Protein AF-A0A2N2S1B4-F1 (afdb_monomer)

Sequence (151 aa):
MEPEVLASIIAAATALIAVIVGPIITFRASKNQMLGPMRQAWINDLRDTVAEFTAHTCIARWHVLASTNDPSDVQRAQEIEDRNRFQLAYQLKEKIALLINPKETDHQELVRLAESAYTAYVNGTDTTIALKAIRQHTQVILKREWDVVKK

Foldseek 3Di:
DPPVVVVVVVVVVVVVCCVVVVVVVVVVVVVLVPVLVVLVVLLVVLVVLLVVLCVLLQQALVVLADDPPDDPVSNVVSVVVSVVSLVSNVVSLVVLLVSFDPVDPLSVVLSVLSVVSSVCSVVRHHSVVSSVVNVVSSVVVSVVSVVVSVD

pLDDT: mean 91.47, std 7.07, range [60.94, 98.56]

Nearest PDB structures (foldseek):
  5a7d-assembly2_O  TM=4.149E-01  e=2.742E+00  Drosophila melanogaster
  5a7d-assembly4_N  TM=3.429E-01  e=2.595E+00  Drosophila melanogaster

Solvent-accessible surface area (backbone atoms only — not comparable to full-atom values): 8089 Å² total; per-residue (Å²): 130,60,71,68,60,56,52,50,52,52,52,52,52,51,50,55,51,48,67,54,50,49,56,54,52,50,53,54,51,52,52,49,67,54,49,37,58,55,51,52,51,49,50,48,52,53,52,53,43,51,51,52,33,46,63,58,36,68,54,39,43,67,82,43,57,56,54,95,83,48,56,72,69,57,28,53,51,26,52,51,49,43,51,52,51,52,53,49,39,51,51,33,45,53,47,52,53,71,72,43,56,85,89,39,70,70,43,46,48,42,44,53,32,44,51,52,23,50,54,24,17,76,72,4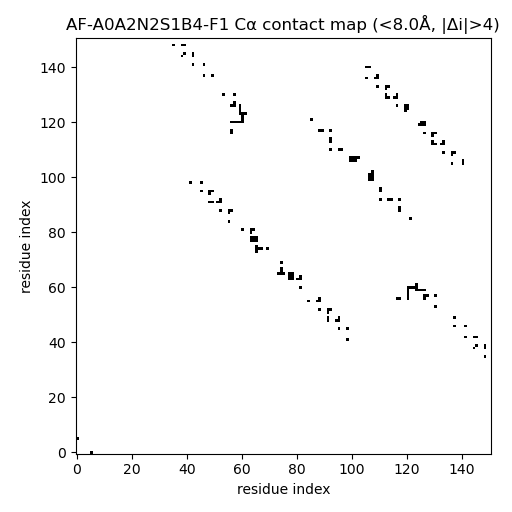4,37,88,24,65,68,36,49,52,51,38,52,54,48,49,50,53,52,51,49,58,53,48,61,57,59,74,105

Structure (mmCIF, N/CA/C/O backbone):
data_AF-A0A2N2S1B4-F1
#
_entry.id   AF-A0A2N2S1B4-F1
#
loop_
_atom_site.group_PDB
_atom_site.id
_atom_site.type_symbol
_atom_site.label_atom_id
_atom_site.label_alt_id
_atom_site.label_comp_id
_atom_site.label_asym_id
_atom_site.label_entity_id
_atom_site.label_seq_id
_atom_site.pdbx_PDB_ins_code
_atom_site.Cartn_x
_atom_site.Cartn_y
_atom_site.Cartn_z
_atom_site.occupancy
_atom_site.B_iso_or_equiv
_atom_site.auth_seq_id
_atom_site.auth_comp_id
_atom_site.auth_asym_id
_atom_site.auth_atom_id
_atom_site.pdbx_PDB_model_num
ATOM 1 N N . MET A 1 1 ? -35.979 13.015 59.596 1.00 60.94 1 MET A N 1
ATOM 2 C CA . MET A 1 1 ? -34.578 13.032 59.130 1.00 60.94 1 MET A CA 1
ATOM 3 C C . MET A 1 1 ? -34.236 14.493 58.945 1.00 60.94 1 MET A C 1
ATOM 5 O O . MET A 1 1 ? -34.972 15.152 58.221 1.00 60.94 1 MET A O 1
ATOM 9 N N . GLU A 1 2 ? -33.236 15.004 59.658 1.00 85.31 2 GLU A N 1
ATOM 10 C CA . GLU A 1 2 ? -32.862 16.418 59.551 1.00 85.31 2 GLU A CA 1
ATOM 11 C C . GLU A 1 2 ? -32.411 16.735 58.113 1.00 85.31 2 GLU A C 1
ATOM 13 O O . GLU A 1 2 ? -31.738 15.900 57.493 1.00 85.31 2 GLU A O 1
ATOM 18 N N . PRO A 1 3 ? -32.771 17.904 57.556 1.00 86.31 3 PRO A N 1
ATOM 19 C CA . PRO A 1 3 ? -32.452 18.274 56.174 1.00 86.31 3 PRO A CA 1
ATOM 20 C C . PRO A 1 3 ? -30.944 18.210 55.869 1.00 86.31 3 PRO A C 1
ATOM 22 O O . PRO A 1 3 ? -30.550 17.882 54.750 1.00 86.31 3 PRO A O 1
ATOM 25 N N . GLU A 1 4 ? -30.098 18.428 56.876 1.00 88.38 4 GLU A N 1
ATOM 26 C CA . GLU A 1 4 ? -28.635 18.336 56.783 1.00 88.38 4 GLU A CA 1
ATOM 27 C C . GLU A 1 4 ? -28.131 16.907 56.516 1.00 88.38 4 GLU A C 1
ATOM 29 O O . GLU A 1 4 ? -27.183 16.697 55.750 1.00 88.38 4 GLU A O 1
ATOM 34 N N . VAL A 1 5 ? -28.792 15.902 57.099 1.00 90.88 5 VAL A N 1
ATOM 35 C CA . VAL A 1 5 ? -28.441 14.487 56.909 1.00 90.88 5 VAL A CA 1
ATOM 36 C C . VAL A 1 5 ? -28.784 14.054 55.486 1.00 90.88 5 VAL A C 1
ATOM 38 O O . VAL A 1 5 ? -27.984 13.387 54.830 1.00 90.88 5 VAL A O 1
ATOM 41 N N . LEU A 1 6 ? -29.938 14.488 54.971 1.00 90.62 6 LEU A N 1
ATOM 42 C CA . LEU A 1 6 ? -30.349 14.207 53.596 1.00 90.62 6 LEU A CA 1
ATOM 43 C C . LEU A 1 6 ? -29.390 14.848 52.580 1.00 90.62 6 LEU A C 1
ATOM 45 O O . LEU A 1 6 ? -28.968 14.184 51.633 1.00 90.62 6 LEU A O 1
ATOM 49 N N . ALA A 1 7 ? -28.994 16.105 52.805 1.00 90.31 7 ALA A N 1
ATOM 50 C CA . ALA A 1 7 ? -28.018 16.797 51.964 1.00 90.31 7 ALA A CA 1
ATOM 51 C C . ALA A 1 7 ? -26.659 16.075 51.941 1.00 90.31 7 ALA A C 1
ATOM 53 O O . ALA A 1 7 ? -26.079 15.878 50.871 1.00 90.31 7 ALA A O 1
ATOM 54 N N . SER A 1 8 ? -26.186 15.609 53.101 1.00 92.44 8 SER A N 1
ATOM 55 C CA . SER A 1 8 ? -24.920 14.874 53.218 1.00 92.44 8 SER A CA 1
ATOM 56 C C . SER A 1 8 ? -24.946 13.539 52.467 1.00 92.44 8 SER A C 1
ATOM 58 O O . SER A 1 8 ? -23.983 13.195 51.781 1.00 92.44 8 SER A O 1
ATOM 60 N N . ILE A 1 9 ? -26.061 12.803 52.531 1.00 93.00 9 ILE A N 1
ATOM 61 C CA . ILE A 1 9 ? -26.235 11.535 51.805 1.00 93.00 9 ILE A CA 1
ATOM 62 C C . ILE A 1 9 ? -26.235 11.769 50.289 1.00 93.00 9 ILE A C 1
ATOM 64 O O . ILE A 1 9 ? -25.570 11.037 49.556 1.00 93.00 9 ILE A O 1
ATOM 68 N N . ILE A 1 10 ? -26.932 12.805 49.811 1.00 92.94 10 ILE A N 1
ATOM 69 C CA . ILE A 1 10 ? -26.967 13.157 48.382 1.00 92.94 10 ILE A CA 1
ATOM 70 C C . ILE A 1 10 ? -25.573 13.561 47.887 1.00 92.94 10 ILE A C 1
ATOM 72 O O . ILE A 1 10 ? -25.142 13.110 46.822 1.00 92.94 10 ILE A O 1
ATOM 76 N N . ALA A 1 11 ? -24.844 14.369 48.661 1.00 92.94 11 ALA A N 1
ATOM 77 C CA . ALA A 1 11 ? -23.481 14.769 48.329 1.00 92.94 11 ALA A CA 1
ATOM 78 C C . ALA A 1 11 ? -22.538 13.555 48.255 1.00 92.94 11 ALA A C 1
ATOM 80 O O . ALA A 1 11 ? -21.811 13.401 47.272 1.00 92.94 11 ALA A O 1
ATOM 81 N N . ALA A 1 12 ? -22.604 12.650 49.237 1.00 92.31 12 ALA A N 1
ATOM 82 C CA . ALA A 1 12 ? -21.799 11.430 49.260 1.00 92.31 12 ALA A CA 1
ATOM 83 C C . ALA A 1 12 ? -22.123 10.491 48.085 1.00 92.31 12 ALA A C 1
ATOM 85 O O . ALA A 1 12 ? -21.211 9.975 47.438 1.00 92.31 12 ALA A O 1
ATOM 86 N N . ALA A 1 13 ? -23.407 10.312 47.756 1.00 92.94 13 ALA A N 1
ATOM 87 C CA . ALA A 1 13 ? -23.833 9.506 46.613 1.00 92.94 13 ALA A CA 1
ATOM 88 C C . ALA A 1 13 ? -23.351 10.103 45.280 1.00 92.94 13 ALA A C 1
ATOM 90 O O . ALA A 1 13 ? -22.843 9.383 44.421 1.00 92.94 13 ALA A O 1
ATOM 91 N N . THR A 1 14 ? -23.443 11.426 45.128 1.00 91.62 14 THR A N 1
ATOM 92 C CA . THR A 1 14 ? -22.968 12.135 43.931 1.00 91.62 14 THR A CA 1
ATOM 93 C C . THR A 1 14 ? -21.452 12.008 43.780 1.00 91.62 14 THR A C 1
ATOM 95 O O . THR A 1 14 ? -20.966 11.703 42.690 1.00 91.62 14 THR A O 1
ATOM 98 N N . ALA A 1 15 ? -20.700 12.172 44.873 1.00 93.19 15 ALA A N 1
ATOM 99 C CA . ALA A 1 15 ? -19.250 12.001 44.879 1.00 93.19 15 ALA A CA 1
ATOM 100 C C . ALA A 1 15 ? -18.844 10.565 44.510 1.00 93.19 15 ALA A C 1
ATOM 102 O O . ALA A 1 15 ? -17.948 10.373 43.689 1.00 93.19 15 ALA A O 1
ATOM 103 N N . LEU A 1 16 ? -19.541 9.558 45.043 1.00 93.31 16 LEU A N 1
ATOM 104 C CA . LEU A 1 16 ? -19.282 8.154 44.726 1.00 93.31 16 LEU A CA 1
ATOM 105 C C . LEU A 1 16 ? -19.517 7.848 43.239 1.00 93.31 16 LEU A C 1
ATOM 107 O O . LEU A 1 16 ? -18.687 7.198 42.602 1.00 93.31 16 LEU A O 1
ATOM 111 N N . ILE A 1 17 ? -20.611 8.360 42.663 1.00 93.12 17 ILE A N 1
ATOM 112 C CA . ILE A 1 17 ? -20.894 8.223 41.227 1.00 93.12 17 ILE A CA 1
ATOM 113 C C . ILE A 1 17 ? -19.807 8.921 40.402 1.00 93.12 17 ILE A C 1
ATOM 115 O O . ILE A 1 17 ? -19.297 8.333 39.450 1.00 93.12 17 ILE A O 1
ATOM 119 N N . ALA A 1 18 ? -19.406 10.139 40.773 1.00 92.31 18 ALA A N 1
ATOM 120 C CA . ALA A 1 18 ? -18.378 10.893 40.058 1.00 92.31 18 ALA A CA 1
ATOM 121 C C . ALA A 1 18 ? -17.016 10.170 40.044 1.00 92.31 18 ALA A C 1
ATOM 123 O O . ALA A 1 18 ? -16.357 10.136 39.003 1.00 92.31 18 ALA A O 1
ATOM 124 N N . VAL A 1 19 ? -16.629 9.532 41.156 1.00 93.88 19 VAL A N 1
ATOM 125 C CA . VAL A 1 19 ? -15.379 8.756 41.273 1.00 93.88 19 VAL A CA 1
ATOM 126 C C . VAL A 1 19 ? -15.378 7.507 40.388 1.00 93.88 19 VAL A C 1
ATOM 128 O O . VAL A 1 19 ? -14.312 7.066 39.975 1.00 93.88 19 VAL A O 1
ATOM 131 N N . ILE A 1 20 ? -16.540 6.948 40.043 1.00 91.31 20 ILE A N 1
ATOM 132 C CA . ILE A 1 20 ? -16.634 5.796 39.130 1.00 91.31 20 ILE A CA 1
ATOM 133 C C . ILE A 1 20 ? -16.758 6.260 37.674 1.00 91.31 20 ILE A C 1
ATOM 135 O O . ILE A 1 20 ? -16.053 5.774 36.789 1.00 91.31 20 ILE A O 1
ATOM 139 N N . VAL A 1 21 ? -17.651 7.215 37.411 1.00 92.44 21 VAL A N 1
ATOM 140 C CA . VAL A 1 21 ? -17.976 7.671 36.055 1.00 92.44 21 VAL A CA 1
ATOM 141 C C . VAL A 1 21 ? -16.819 8.456 35.436 1.00 92.44 21 VAL A C 1
ATOM 143 O O . VAL A 1 21 ? -16.501 8.234 34.267 1.00 92.44 21 VAL A O 1
ATOM 146 N N . GLY A 1 22 ? -16.155 9.320 36.212 1.00 88.56 22 GLY A N 1
ATOM 147 C CA . GLY A 1 22 ? -15.026 10.130 35.750 1.00 88.56 22 GLY A CA 1
ATOM 148 C C . GLY A 1 22 ? -13.913 9.280 35.125 1.00 88.56 22 GLY A C 1
ATOM 149 O O . GLY A 1 22 ? -13.651 9.431 33.931 1.00 88.56 22 GLY A O 1
ATOM 150 N N . PRO A 1 23 ? -13.319 8.321 35.859 1.00 89.31 23 PRO A N 1
ATOM 151 C CA . PRO A 1 23 ? -12.281 7.442 35.325 1.00 89.31 23 PRO A CA 1
ATOM 152 C C . PRO A 1 23 ? -12.713 6.621 34.107 1.00 89.31 23 PRO A C 1
ATOM 154 O O . PRO A 1 23 ? -11.917 6.453 33.187 1.00 89.31 23 PRO A O 1
ATOM 157 N N . ILE A 1 24 ? -13.962 6.140 34.046 1.00 87.75 24 ILE A N 1
ATOM 158 C CA . ILE A 1 24 ? -14.466 5.381 32.886 1.00 87.75 24 ILE A CA 1
ATOM 159 C C . ILE A 1 24 ? -14.507 6.263 31.633 1.00 87.75 24 ILE A C 1
ATOM 161 O O . ILE A 1 24 ? -14.086 5.828 30.557 1.00 87.75 24 ILE A O 1
ATOM 165 N N . ILE A 1 25 ? -15.002 7.497 31.761 1.00 86.06 25 ILE A N 1
ATOM 166 C CA . ILE A 1 25 ? -15.041 8.458 30.654 1.00 86.06 25 ILE A CA 1
ATOM 167 C C . ILE A 1 25 ? -13.615 8.835 30.240 1.00 86.06 25 ILE A C 1
ATOM 169 O O . ILE A 1 25 ? -13.293 8.761 29.054 1.00 86.06 25 ILE A O 1
ATOM 173 N N . THR A 1 26 ? -12.739 9.158 31.197 1.00 86.69 26 THR A N 1
ATOM 174 C CA . THR A 1 26 ? -11.336 9.509 30.932 1.00 86.69 26 THR A CA 1
ATOM 175 C C . THR A 1 26 ? -10.576 8.369 30.255 1.00 86.69 26 THR A C 1
ATOM 177 O O . THR A 1 26 ? -9.853 8.612 29.293 1.00 86.69 26 THR A O 1
ATOM 180 N N . PHE A 1 27 ? -10.768 7.120 30.689 1.00 81.19 27 PHE A N 1
ATOM 181 C CA . PHE A 1 27 ? -10.123 5.949 30.089 1.00 81.19 27 PHE A CA 1
ATOM 182 C C . PHE A 1 27 ? -10.597 5.688 28.653 1.00 81.19 27 PHE A C 1
ATOM 184 O O . PHE A 1 27 ? -9.802 5.366 27.770 1.00 81.19 27 PHE A O 1
ATOM 191 N N . ARG A 1 28 ? -11.900 5.846 28.386 1.00 74.06 28 ARG A N 1
ATOM 192 C CA . ARG A 1 28 ? -12.433 5.741 27.018 1.00 74.06 28 ARG A CA 1
ATOM 193 C C . ARG A 1 28 ? -11.895 6.856 26.123 1.00 74.06 28 ARG A C 1
ATOM 195 O O . ARG A 1 28 ? -11.488 6.582 24.996 1.00 74.06 28 ARG A O 1
ATOM 202 N N . ALA A 1 29 ? -11.852 8.087 26.631 1.00 73.31 29 ALA A N 1
ATOM 203 C CA . ALA A 1 29 ? -11.324 9.232 25.901 1.00 73.31 29 ALA A CA 1
ATOM 204 C C . ALA A 1 29 ? -9.827 9.075 25.584 1.00 73.31 29 ALA A C 1
ATOM 206 O O . ALA A 1 29 ? -9.427 9.301 24.442 1.00 73.31 29 ALA A O 1
ATOM 207 N N . SER A 1 30 ? -9.010 8.622 26.542 1.00 71.81 30 SER A N 1
ATOM 208 C CA . SER A 1 30 ? -7.564 8.446 26.343 1.00 71.81 30 SER A CA 1
ATOM 209 C C . SER A 1 30 ? -7.243 7.347 25.328 1.00 71.81 30 SER A C 1
ATOM 211 O O . SER A 1 30 ? -6.394 7.532 24.456 1.00 71.81 30 SER A O 1
ATOM 213 N N . LYS A 1 31 ? -7.975 6.226 25.365 1.00 68.12 31 LYS A N 1
ATOM 214 C CA . LYS A 1 31 ? -7.821 5.144 24.386 1.00 68.12 31 LYS A CA 1
ATOM 215 C C . LYS A 1 31 ? -8.100 5.630 22.959 1.00 68.12 31 LYS A C 1
ATOM 217 O O . LYS A 1 31 ? -7.341 5.313 22.042 1.00 68.12 31 LYS A O 1
ATOM 222 N N . ASN A 1 32 ? -9.155 6.424 22.775 1.00 68.38 32 ASN A N 1
ATOM 223 C CA . ASN A 1 32 ? -9.511 6.975 21.467 1.00 68.38 32 ASN A CA 1
ATOM 224 C C . ASN A 1 32 ? -8.507 8.043 20.997 1.00 68.38 32 ASN A C 1
ATOM 226 O O . ASN A 1 32 ? -8.155 8.061 19.818 1.00 68.38 32 ASN A O 1
ATOM 230 N N . GLN A 1 33 ? -7.985 8.867 21.915 1.00 72.12 33 GLN A N 1
ATOM 231 C CA . GLN A 1 33 ? -6.946 9.863 21.619 1.00 72.12 33 GLN A CA 1
ATOM 232 C C . GLN A 1 33 ? -5.643 9.243 21.103 1.00 72.12 33 GLN A C 1
ATOM 234 O O . GLN A 1 33 ? -4.958 9.875 20.306 1.00 72.12 33 GLN A O 1
ATOM 239 N N . MET A 1 34 ? -5.299 8.022 21.518 1.00 77.12 34 MET A N 1
ATOM 240 C CA . MET A 1 34 ? -4.080 7.353 21.050 1.00 77.12 34 MET A CA 1
ATOM 241 C C . MET A 1 34 ? -4.312 6.534 19.774 1.00 77.12 34 MET A C 1
ATOM 243 O O . MET A 1 34 ? -3.526 6.612 18.832 1.00 77.12 34 MET A O 1
ATOM 247 N N . LEU A 1 35 ? -5.400 5.760 19.712 1.00 81.81 35 LEU A N 1
ATOM 248 C CA . LEU A 1 35 ? -5.626 4.818 18.609 1.00 81.81 35 LEU A CA 1
ATOM 249 C C . LEU A 1 35 ? -6.081 5.489 17.310 1.00 81.81 35 LEU A C 1
ATOM 251 O O . LEU A 1 35 ? -5.697 5.026 16.235 1.00 81.81 35 LEU A O 1
ATOM 255 N N . GLY A 1 36 ? -6.881 6.556 17.394 1.00 85.88 36 GLY A N 1
ATOM 256 C CA . GLY A 1 36 ? -7.367 7.283 16.218 1.00 85.88 36 GLY A CA 1
ATOM 257 C C . GLY A 1 36 ? -6.217 7.823 15.360 1.00 85.88 36 GLY A C 1
A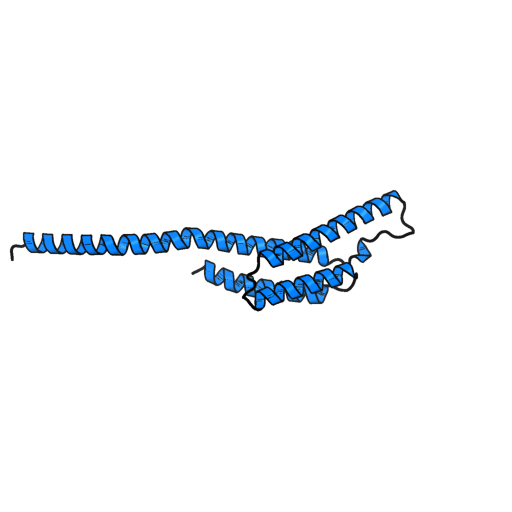TOM 258 O O . GLY A 1 36 ? -6.119 7.452 14.189 1.00 85.88 36 GLY A O 1
ATOM 259 N N . PRO A 1 37 ? -5.290 8.616 15.933 1.00 89.06 37 PRO A N 1
ATOM 260 C CA . PRO A 1 37 ? -4.130 9.131 15.208 1.00 89.06 37 PRO A CA 1
ATOM 261 C C . PRO A 1 37 ? -3.202 8.038 14.669 1.00 89.06 37 PRO A C 1
ATOM 263 O O . PRO A 1 37 ? -2.763 8.139 13.528 1.00 89.06 37 PRO A O 1
ATOM 266 N N . MET A 1 38 ? -2.941 6.969 15.435 1.00 90.44 38 MET A N 1
ATOM 267 C CA . MET A 1 38 ? -2.103 5.853 14.967 1.00 90.44 38 MET A CA 1
ATOM 268 C C . MET A 1 38 ? -2.725 5.137 13.763 1.00 90.44 38 MET A C 1
ATOM 270 O O . MET A 1 38 ? -2.032 4.845 12.789 1.00 90.44 38 MET A O 1
ATOM 274 N N . ARG A 1 39 ? -4.041 4.892 13.794 1.00 92.50 39 ARG A N 1
ATOM 275 C CA . ARG A 1 39 ? -4.754 4.273 12.670 1.00 92.50 39 ARG A CA 1
ATOM 276 C C . ARG A 1 39 ? -4.817 5.210 11.468 1.00 92.50 39 ARG A C 1
ATOM 278 O O . ARG A 1 39 ? -4.608 4.757 10.350 1.00 92.50 39 ARG A O 1
ATOM 285 N N . GLN A 1 40 ? -5.041 6.507 11.679 1.00 93.38 40 GLN A N 1
ATOM 286 C CA . GLN A 1 40 ? -5.016 7.488 10.595 1.00 93.38 40 GLN A CA 1
ATOM 287 C C . GLN A 1 40 ? -3.632 7.584 9.938 1.00 93.38 40 GLN A C 1
ATOM 289 O O . GLN A 1 40 ? -3.547 7.653 8.713 1.00 93.38 40 GLN A O 1
ATOM 294 N N . ALA A 1 41 ? -2.556 7.552 10.730 1.00 95.25 41 ALA A N 1
ATOM 295 C CA . ALA A 1 41 ? -1.188 7.527 10.221 1.00 95.25 41 ALA A CA 1
ATOM 296 C C . ALA A 1 41 ? -0.933 6.273 9.376 1.00 95.25 41 ALA A C 1
ATOM 298 O O . ALA A 1 41 ? -0.413 6.381 8.271 1.00 95.25 41 ALA A O 1
ATOM 299 N N . TRP A 1 42 ? -1.383 5.108 9.845 1.00 96.50 42 TRP A N 1
ATOM 300 C CA . TRP A 1 42 ? -1.306 3.863 9.082 1.00 96.50 42 TRP A CA 1
ATOM 301 C C . TRP A 1 42 ? -2.124 3.907 7.775 1.00 96.50 42 TRP A C 1
ATOM 303 O O . TRP A 1 42 ? -1.619 3.504 6.731 1.00 96.50 42 TRP A O 1
ATOM 313 N N . ILE A 1 43 ? -3.351 4.452 7.795 1.00 96.38 43 ILE A N 1
ATOM 314 C CA . ILE A 1 43 ? -4.188 4.652 6.593 1.00 96.38 43 ILE A CA 1
ATOM 315 C C . ILE A 1 43 ? -3.445 5.507 5.560 1.00 96.38 43 ILE A C 1
ATOM 317 O O . ILE A 1 43 ? -3.473 5.194 4.369 1.00 96.38 43 ILE A O 1
ATOM 321 N N . ASN A 1 44 ? -2.813 6.595 6.008 1.00 97.62 44 ASN A N 1
ATOM 322 C CA . ASN A 1 44 ? -2.056 7.484 5.132 1.00 97.62 44 ASN A CA 1
ATOM 323 C C . ASN A 1 44 ? -0.821 6.769 4.566 1.00 97.62 44 ASN A C 1
ATOM 325 O O . ASN A 1 44 ? -0.646 6.758 3.354 1.00 97.62 44 ASN A O 1
ATOM 329 N N . ASP A 1 45 ? -0.038 6.087 5.408 1.00 98.06 45 ASP A N 1
ATOM 330 C CA . ASP A 1 45 ? 1.175 5.390 4.966 1.00 98.06 45 ASP A CA 1
ATOM 331 C C . ASP A 1 45 ? 0.866 4.261 3.971 1.00 98.06 45 ASP A C 1
ATOM 333 O O . ASP A 1 45 ? 1.557 4.112 2.963 1.00 98.06 45 ASP A O 1
ATOM 337 N N . LEU A 1 46 ? -0.220 3.508 4.187 1.00 98.12 46 LEU A N 1
ATOM 338 C CA . LEU A 1 46 ? -0.677 2.500 3.230 1.00 98.12 46 LEU A CA 1
ATOM 339 C C . LEU A 1 46 ? -1.113 3.138 1.907 1.00 98.12 46 LEU A C 1
ATOM 341 O O . LEU A 1 46 ? -0.756 2.637 0.841 1.00 98.12 46 LEU A O 1
ATOM 345 N N . ARG A 1 47 ? -1.874 4.239 1.956 1.00 98.06 47 ARG A N 1
ATOM 346 C CA . ARG A 1 47 ? -2.330 4.949 0.753 1.00 98.06 47 ARG A CA 1
ATOM 347 C C . ARG A 1 47 ? -1.151 5.452 -0.074 1.00 98.06 47 ARG A C 1
ATOM 349 O O . ARG A 1 47 ? -1.134 5.219 -1.281 1.00 98.06 47 ARG A O 1
ATOM 356 N N . ASP A 1 48 ? -0.199 6.112 0.571 1.00 98.50 48 ASP A N 1
ATOM 357 C CA . ASP A 1 48 ? 0.951 6.719 -0.093 1.00 98.50 48 ASP A CA 1
ATOM 358 C C . ASP A 1 48 ? 1.875 5.634 -0.657 1.00 98.50 48 ASP A C 1
ATOM 360 O O . ASP A 1 48 ? 2.228 5.679 -1.834 1.00 98.50 48 ASP A O 1
ATOM 364 N N . THR A 1 49 ? 2.150 4.583 0.124 1.00 98.56 49 THR A N 1
ATOM 365 C CA . THR A 1 49 ? 2.976 3.449 -0.322 1.00 98.56 49 THR A CA 1
ATOM 366 C C . THR A 1 49 ? 2.346 2.726 -1.519 1.00 98.56 49 THR A C 1
ATOM 368 O O . THR A 1 49 ? 3.043 2.404 -2.481 1.00 98.56 49 THR A O 1
ATOM 371 N N . VAL A 1 50 ? 1.028 2.481 -1.507 1.00 98.50 50 VAL A N 1
ATOM 372 C CA . VAL A 1 50 ? 0.333 1.862 -2.649 1.00 98.50 50 VAL A CA 1
ATOM 373 C C . VAL A 1 50 ? 0.361 2.782 -3.869 1.00 98.50 50 VAL A C 1
ATOM 375 O O . VAL A 1 50 ? 0.618 2.309 -4.976 1.00 98.50 50 VAL A O 1
ATOM 378 N N . ALA A 1 51 ? 0.118 4.083 -3.695 1.00 98.31 51 ALA A N 1
ATOM 379 C CA . ALA A 1 51 ? 0.155 5.041 -4.795 1.00 98.31 51 ALA A CA 1
ATOM 380 C C . ALA A 1 51 ? 1.541 5.074 -5.457 1.00 98.31 51 ALA A C 1
ATOM 382 O O . ALA A 1 51 ? 1.635 4.923 -6.677 1.00 98.31 51 ALA A O 1
ATOM 383 N N . GLU A 1 52 ? 2.602 5.172 -4.657 1.00 97.88 52 GLU A N 1
ATOM 384 C CA . GLU A 1 52 ? 3.987 5.157 -5.126 1.00 97.88 52 GLU A CA 1
ATOM 385 C C . GLU A 1 52 ? 4.320 3.836 -5.834 1.00 97.88 52 GLU A C 1
ATOM 387 O O . GLU A 1 52 ? 4.809 3.842 -6.965 1.00 97.88 52 GLU A O 1
ATOM 392 N N . PHE A 1 53 ? 3.947 2.693 -5.247 1.00 98.19 53 PHE A N 1
ATOM 393 C CA . PHE A 1 53 ? 4.146 1.383 -5.870 1.00 98.19 53 PHE A CA 1
ATOM 394 C C . PHE A 1 53 ? 3.476 1.298 -7.246 1.00 98.19 53 PHE A C 1
ATOM 396 O O . PHE A 1 53 ? 4.097 0.872 -8.226 1.00 98.19 53 PHE A O 1
ATOM 403 N N . THR A 1 54 ? 2.218 1.742 -7.345 1.00 97.31 54 THR A N 1
ATOM 404 C CA . THR A 1 54 ? 1.494 1.734 -8.621 1.00 97.31 54 THR A CA 1
ATOM 405 C C . THR A 1 54 ? 2.096 2.691 -9.647 1.00 97.31 54 THR A C 1
ATOM 407 O O . THR A 1 54 ? 2.071 2.380 -10.832 1.00 97.31 54 THR A O 1
ATOM 410 N N . ALA A 1 55 ? 2.684 3.814 -9.227 1.00 94.94 55 ALA A N 1
ATOM 411 C CA . ALA A 1 55 ? 3.370 4.743 -10.124 1.00 94.94 55 ALA A CA 1
ATOM 412 C C . ALA A 1 55 ? 4.688 4.164 -10.668 1.00 94.94 55 ALA A C 1
ATOM 414 O O . ALA A 1 55 ? 5.029 4.372 -11.832 1.00 94.94 55 ALA A O 1
ATOM 415 N N . HIS A 1 56 ? 5.419 3.392 -9.861 1.00 93.38 56 HIS A N 1
ATOM 416 C CA . HIS A 1 56 ? 6.634 2.721 -10.327 1.00 93.38 56 HIS A CA 1
ATOM 417 C C . HIS A 1 56 ? 6.351 1.578 -11.298 1.00 93.38 56 HIS A C 1
ATOM 419 O O . HIS A 1 56 ? 7.124 1.364 -12.228 1.00 93.38 56 HIS A O 1
ATOM 425 N N . THR A 1 57 ? 5.234 0.879 -11.112 1.00 94.31 57 THR A N 1
ATOM 426 C CA . THR A 1 57 ? 4.888 -0.321 -11.885 1.00 94.31 57 THR A CA 1
ATOM 427 C C . THR A 1 57 ? 3.907 -0.062 -13.035 1.00 94.31 57 THR A C 1
ATOM 429 O O . THR A 1 57 ? 3.618 -0.984 -13.795 1.00 94.31 57 THR A O 1
ATOM 432 N N . CYS A 1 58 ? 3.403 1.167 -13.222 1.00 91.31 58 CYS A N 1
ATOM 433 C CA . CYS A 1 58 ? 2.481 1.497 -14.325 1.00 91.31 58 CYS A CA 1
ATOM 434 C C . CYS A 1 58 ? 3.143 1.602 -15.696 1.00 91.31 58 CYS A C 1
ATOM 436 O O . CYS A 1 58 ? 2.474 1.426 -16.710 1.00 91.31 58 CYS A O 1
ATOM 438 N N . ILE A 1 59 ? 4.444 1.875 -15.736 1.00 83.88 59 ILE A N 1
ATOM 439 C CA . ILE A 1 59 ? 5.218 1.895 -16.972 1.00 83.88 59 ILE A CA 1
ATOM 440 C C . ILE A 1 59 ? 5.917 0.545 -17.074 1.00 83.88 59 ILE A C 1
ATOM 442 O O . ILE A 1 59 ? 6.715 0.201 -16.201 1.00 83.88 59 ILE A O 1
ATOM 446 N N . ALA A 1 60 ? 5.625 -0.217 -18.130 1.00 81.56 60 ALA A N 1
ATOM 447 C CA . ALA A 1 60 ? 6.299 -1.488 -18.368 1.00 81.56 60 ALA A CA 1
ATOM 448 C C . ALA A 1 60 ? 7.819 -1.274 -18.432 1.00 81.56 60 ALA A C 1
ATOM 450 O O . ALA A 1 60 ? 8.302 -0.336 -19.071 1.00 81.56 60 ALA A O 1
ATOM 451 N N . ARG A 1 61 ? 8.576 -2.159 -17.777 1.00 83.06 61 ARG A N 1
ATO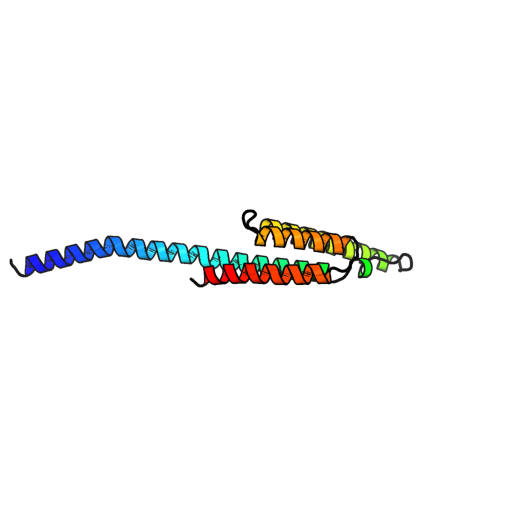M 452 C 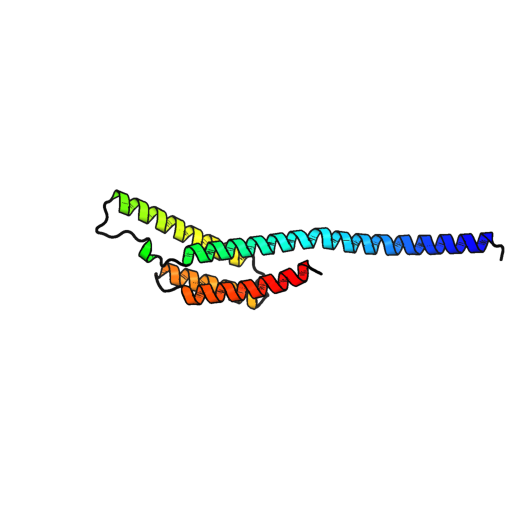CA . ARG A 1 61 ? 10.027 -2.015 -17.593 1.00 83.06 61 ARG A CA 1
ATOM 453 C C . ARG A 1 61 ? 10.804 -1.847 -18.903 1.00 83.06 61 ARG A C 1
ATOM 455 O O . ARG A 1 61 ? 11.807 -1.146 -18.930 1.00 83.06 61 ARG A O 1
ATOM 462 N N . TRP A 1 62 ? 10.328 -2.420 -20.008 1.00 79.06 62 TRP A N 1
ATOM 463 C CA . TRP A 1 62 ? 10.979 -2.278 -21.317 1.00 79.06 62 TRP A CA 1
ATOM 464 C C . TRP A 1 62 ? 11.059 -0.833 -21.824 1.00 79.06 62 TRP A C 1
ATOM 466 O O . TRP A 1 62 ? 11.932 -0.537 -22.628 1.00 79.06 62 TRP A O 1
ATOM 476 N N . HIS A 1 63 ? 10.224 0.084 -21.325 1.00 77.44 63 HIS A N 1
ATOM 477 C CA . HIS A 1 63 ? 10.336 1.512 -21.649 1.00 77.44 63 HIS A CA 1
ATOM 478 C C . HIS A 1 63 ? 11.541 2.208 -20.999 1.00 77.44 63 HIS A C 1
ATOM 480 O O . HIS A 1 63 ? 11.815 3.358 -21.324 1.00 77.44 63 HIS A O 1
ATOM 486 N N . VAL A 1 64 ? 12.224 1.541 -20.067 1.00 78.38 64 VAL A N 1
ATOM 487 C CA . VAL A 1 64 ? 13.350 2.087 -19.292 1.00 78.38 64 VAL A CA 1
ATOM 488 C C . VAL A 1 64 ? 14.643 1.301 -19.517 1.00 78.38 64 VAL A C 1
ATOM 490 O O . VAL A 1 64 ? 15.690 1.692 -19.011 1.00 78.38 64 VAL A O 1
ATOM 493 N N . LEU A 1 65 ? 14.582 0.190 -20.258 1.00 83.50 65 LEU A N 1
ATOM 494 C CA . LEU A 1 65 ? 15.761 -0.601 -20.587 1.00 83.50 65 LEU A CA 1
ATOM 495 C C . LEU A 1 65 ? 16.581 0.092 -21.672 1.00 83.50 65 LEU A C 1
ATOM 497 O O . LEU A 1 65 ? 16.030 0.602 -22.647 1.00 83.50 65 LEU A O 1
ATOM 501 N N . ALA A 1 66 ? 17.900 0.048 -21.512 1.00 84.50 66 ALA A N 1
ATOM 502 C CA . ALA A 1 66 ? 18.815 0.557 -22.514 1.00 84.50 66 ALA A CA 1
ATOM 503 C C . ALA A 1 66 ? 18.763 -0.267 -23.803 1.00 84.50 66 ALA A C 1
ATOM 505 O O . ALA A 1 66 ? 18.732 -1.503 -23.771 1.00 84.50 66 ALA A O 1
ATOM 506 N N . SER A 1 67 ? 18.804 0.417 -24.944 1.00 84.88 67 SER A N 1
ATOM 507 C CA . SER A 1 67 ? 18.990 -0.224 -26.239 1.00 84.88 67 SER A CA 1
ATOM 508 C C . SER A 1 67 ? 20.465 -0.550 -26.452 1.00 84.88 67 SER A C 1
ATOM 510 O O . SER A 1 67 ? 21.360 0.188 -26.041 1.00 84.88 67 SER A O 1
ATOM 512 N N . THR A 1 68 ? 20.750 -1.632 -27.176 1.00 84.62 68 THR A N 1
ATOM 513 C CA . THR A 1 68 ? 22.119 -1.939 -27.627 1.00 84.62 68 THR A CA 1
ATOM 514 C C . THR A 1 68 ? 22.651 -0.915 -28.629 1.00 84.62 68 THR A C 1
ATOM 516 O O . THR A 1 68 ? 23.846 -0.901 -28.905 1.00 84.62 68 THR A O 1
ATOM 519 N N . ASN A 1 69 ? 21.766 -0.086 -29.189 1.00 90.06 69 ASN A N 1
ATOM 520 C CA . ASN A 1 69 ? 22.103 0.958 -30.152 1.00 90.06 69 ASN A CA 1
ATOM 521 C C . ASN A 1 69 ? 22.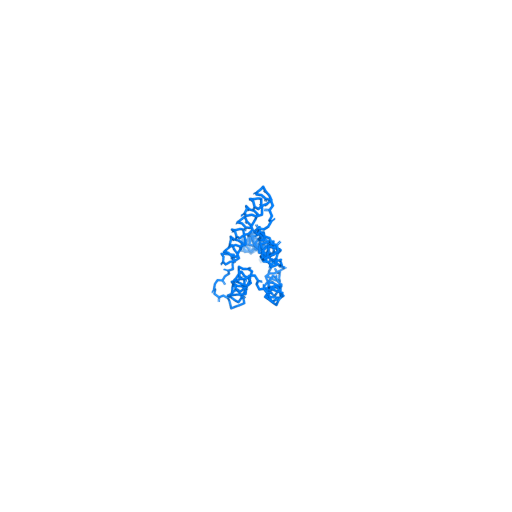282 2.340 -29.500 1.00 90.06 69 ASN A C 1
ATOM 523 O O . ASN A 1 69 ? 22.606 3.293 -30.208 1.00 90.06 69 ASN A O 1
ATOM 527 N N . ASP A 1 70 ? 22.047 2.465 -28.189 1.00 89.00 70 ASP A N 1
ATOM 528 C CA . ASP A 1 70 ? 22.186 3.739 -27.487 1.00 89.00 70 ASP A CA 1
ATOM 529 C C . ASP A 1 70 ? 23.670 4.090 -27.260 1.00 89.00 70 ASP A C 1
ATOM 531 O O . ASP A 1 70 ? 24.502 3.195 -27.067 1.00 89.00 70 ASP A O 1
ATOM 535 N N . PRO A 1 71 ? 24.032 5.388 -27.253 1.00 93.25 71 PRO A N 1
ATOM 536 C CA . PRO A 1 71 ? 25.343 5.840 -26.793 1.00 93.25 71 PRO A CA 1
ATOM 537 C C . PRO A 1 71 ? 25.672 5.310 -25.388 1.00 93.25 71 PRO A C 1
ATOM 539 O O . PRO A 1 71 ? 24.785 5.136 -24.552 1.00 93.25 71 PRO A O 1
ATOM 542 N N . SER A 1 72 ? 26.953 5.062 -25.100 1.00 91.88 72 SER A N 1
ATOM 543 C CA . SER A 1 72 ? 27.373 4.386 -23.860 1.00 91.88 72 SER A CA 1
ATOM 544 C C . SER A 1 72 ? 27.020 5.149 -22.577 1.00 91.88 72 SER A C 1
ATOM 546 O O . SER A 1 72 ? 26.751 4.539 -21.542 1.00 91.88 72 SER A O 1
ATOM 548 N N . ASP A 1 73 ? 26.999 6.477 -22.630 1.00 91.06 73 ASP A N 1
ATOM 549 C CA . ASP A 1 73 ? 26.569 7.356 -21.545 1.00 91.06 73 ASP A CA 1
ATOM 550 C C . ASP A 1 73 ? 25.055 7.282 -21.306 1.00 91.06 73 ASP A C 1
ATOM 552 O O . ASP A 1 73 ? 24.623 7.193 -20.153 1.00 91.06 73 ASP A O 1
ATOM 556 N N . VAL A 1 74 ? 24.261 7.229 -22.379 1.00 90.12 74 VAL A N 1
ATOM 557 C CA . VAL A 1 74 ? 22.801 7.047 -22.327 1.00 90.12 74 VAL A CA 1
ATOM 558 C C . VAL A 1 74 ? 22.447 5.672 -21.759 1.00 90.12 74 VAL A C 1
ATOM 560 O O . VAL A 1 74 ? 21.672 5.586 -20.804 1.00 90.12 74 VAL A O 1
ATOM 563 N N . GLN A 1 75 ? 23.086 4.615 -22.266 1.00 90.38 75 GLN A N 1
ATOM 564 C CA . GLN A 1 75 ? 22.901 3.245 -21.787 1.00 90.38 75 GLN A CA 1
ATOM 565 C C . GLN A 1 75 ? 23.203 3.135 -20.289 1.00 90.38 75 GLN A C 1
ATOM 567 O O . GLN A 1 75 ? 22.395 2.611 -19.520 1.00 90.38 75 GLN A O 1
ATOM 572 N N . ARG A 1 76 ? 24.329 3.703 -19.839 1.00 90.12 76 ARG A N 1
ATOM 573 C CA . ARG A 1 76 ? 24.692 3.710 -18.418 1.00 90.12 76 ARG A CA 1
ATOM 574 C C . ARG A 1 76 ? 23.656 4.435 -17.556 1.00 90.12 76 ARG A C 1
ATOM 576 O O . ARG A 1 76 ? 23.370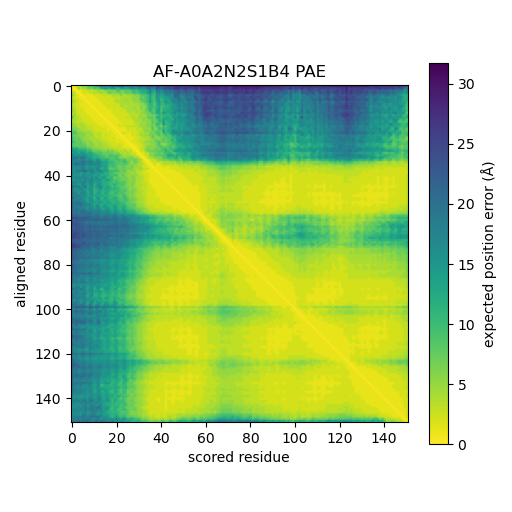 3.977 -16.450 1.00 90.12 76 ARG A O 1
ATOM 583 N N . ALA A 1 77 ? 23.120 5.562 -18.023 1.00 90.00 77 ALA A N 1
ATOM 584 C CA . ALA A 1 77 ? 22.099 6.308 -17.291 1.00 90.00 77 ALA A CA 1
ATOM 585 C C . ALA A 1 77 ? 20.799 5.495 -17.147 1.00 90.00 77 ALA A C 1
ATOM 587 O O . ALA A 1 77 ? 20.283 5.365 -16.036 1.00 90.00 77 ALA A O 1
ATOM 588 N N . GLN A 1 78 ? 20.330 4.877 -18.233 1.00 90.62 78 GLN A N 1
ATOM 589 C CA . GLN A 1 78 ? 19.137 4.023 -18.240 1.00 90.62 78 GLN A CA 1
ATOM 590 C C . GLN A 1 78 ? 19.305 2.777 -17.358 1.00 90.62 78 GLN A C 1
ATOM 592 O O . GLN A 1 78 ? 18.405 2.435 -16.599 1.00 90.62 78 GLN A O 1
ATOM 597 N N . GLU A 1 79 ? 20.472 2.125 -17.369 1.00 90.88 79 GLU A N 1
ATOM 598 C CA . GLU A 1 79 ? 20.757 0.981 -16.489 1.00 90.88 79 GLU A CA 1
ATOM 599 C C . GLU A 1 79 ? 20.752 1.340 -14.997 1.00 90.88 79 GLU A C 1
ATOM 601 O O . GLU A 1 79 ? 20.434 0.503 -14.145 1.00 90.88 79 GLU A O 1
ATOM 606 N N . ILE A 1 80 ? 21.180 2.557 -14.650 1.00 91.38 80 ILE A N 1
ATOM 607 C CA . ILE A 1 80 ? 21.112 3.060 -13.273 1.00 91.38 80 ILE A CA 1
ATOM 608 C C . ILE A 1 80 ? 19.653 3.340 -12.907 1.00 91.38 80 ILE A C 1
ATOM 610 O O . ILE A 1 80 ? 19.209 2.952 -11.826 1.00 91.38 80 ILE A O 1
ATOM 614 N N . GLU A 1 81 ? 18.902 3.976 -13.805 1.00 90.06 81 GLU A N 1
ATOM 615 C CA . GLU A 1 81 ? 17.484 4.258 -13.598 1.00 90.06 81 GLU A CA 1
ATOM 616 C C . GLU A 1 81 ? 16.664 2.970 -13.432 1.00 90.06 81 GLU A C 1
ATOM 618 O O . GLU A 1 81 ? 15.934 2.845 -12.448 1.00 90.06 81 GLU A O 1
ATOM 623 N N . ASP A 1 82 ? 16.830 1.983 -14.316 1.00 90.69 82 ASP A N 1
ATOM 624 C CA . ASP A 1 82 ? 16.146 0.688 -14.236 1.00 90.69 82 ASP A CA 1
ATOM 625 C C . ASP A 1 82 ? 16.431 -0.014 -12.903 1.00 90.69 82 ASP A C 1
ATOM 627 O O . ASP A 1 82 ? 15.501 -0.439 -12.213 1.00 90.69 82 ASP A O 1
ATOM 631 N N . ARG A 1 83 ? 17.702 -0.055 -12.475 1.00 91.06 83 ARG A N 1
ATOM 632 C CA . ARG A 1 83 ? 18.087 -0.624 -11.173 1.00 91.06 83 ARG A CA 1
ATOM 633 C C . ARG A 1 83 ? 17.403 0.081 -10.007 1.00 91.06 83 ARG A C 1
ATOM 635 O O . ARG A 1 83 ? 16.861 -0.592 -9.129 1.00 91.06 83 ARG A O 1
ATOM 642 N N . ASN A 1 84 ? 17.387 1.412 -10.010 1.00 92.56 84 ASN A N 1
ATOM 643 C CA . ASN A 1 84 ? 16.752 2.194 -8.950 1.00 92.56 84 ASN A CA 1
ATOM 644 C C . ASN A 1 84 ? 15.236 1.960 -8.911 1.00 92.56 84 ASN A C 1
ATOM 646 O O . ASN A 1 84 ? 14.676 1.726 -7.840 1.00 92.56 84 ASN A O 1
ATOM 650 N N . ARG A 1 85 ? 14.567 1.966 -10.072 1.00 91.56 85 ARG A N 1
ATOM 651 C CA . ARG A 1 85 ? 13.119 1.715 -10.163 1.00 91.56 85 ARG A CA 1
ATOM 652 C C . ARG A 1 85 ? 12.774 0.291 -9.736 1.00 91.56 85 ARG A C 1
ATOM 654 O O . ARG A 1 85 ? 11.801 0.099 -9.012 1.00 91.56 85 ARG A O 1
ATOM 661 N N . PHE A 1 86 ? 13.581 -0.692 -10.132 1.00 91.81 86 PHE A N 1
ATOM 662 C CA . PHE A 1 86 ? 13.424 -2.088 -9.731 1.00 91.81 86 PHE A 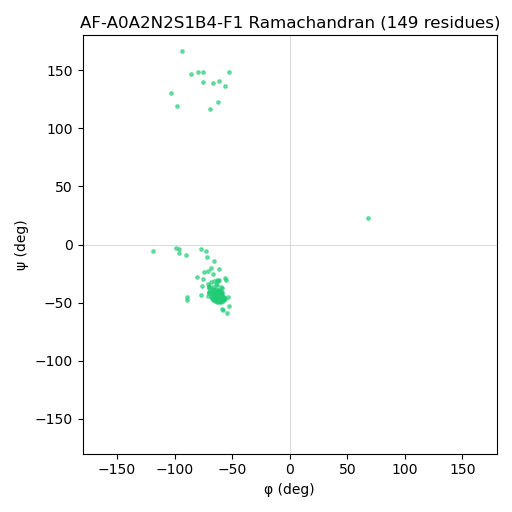CA 1
ATOM 663 C C . PHE A 1 86 ? 13.544 -2.267 -8.213 1.00 91.81 86 PHE A C 1
ATOM 665 O O . PHE A 1 86 ? 12.669 -2.877 -7.594 1.00 91.81 86 PHE A O 1
ATOM 672 N N . GLN A 1 87 ? 14.598 -1.711 -7.609 1.00 95.25 87 GLN A N 1
ATOM 673 C CA . GLN A 1 87 ? 14.824 -1.793 -6.167 1.00 95.25 87 GLN A CA 1
ATOM 674 C C . GLN A 1 87 ? 13.703 -1.103 -5.383 1.00 95.25 87 GLN A C 1
ATOM 676 O O . GLN A 1 87 ? 13.201 -1.663 -4.409 1.00 95.25 87 GLN A O 1
ATOM 681 N N . LEU A 1 88 ? 13.278 0.082 -5.825 1.00 95.88 88 LEU A N 1
ATOM 682 C CA . LEU A 1 88 ? 12.216 0.833 -5.166 1.00 95.88 88 LEU A CA 1
ATOM 683 C C . LEU A 1 88 ? 10.859 0.125 -5.279 1.00 95.88 88 LEU A C 1
ATOM 685 O O . LEU A 1 88 ? 10.160 -0.010 -4.278 1.00 95.88 88 LEU A O 1
ATOM 689 N N . ALA A 1 89 ? 10.508 -0.413 -6.451 1.00 96.31 89 ALA A N 1
ATOM 690 C CA . ALA A 1 89 ? 9.285 -1.200 -6.615 1.00 96.31 89 ALA A CA 1
ATOM 691 C C . ALA A 1 89 ? 9.269 -2.433 -5.693 1.00 96.31 89 ALA A C 1
ATOM 693 O O . ALA A 1 89 ? 8.245 -2.717 -5.070 1.00 96.31 89 ALA A O 1
ATOM 694 N N . TYR A 1 90 ? 10.405 -3.128 -5.559 1.00 97.75 90 TYR A N 1
ATOM 695 C CA . TYR A 1 90 ? 10.544 -4.249 -4.627 1.00 97.75 90 TYR A CA 1
ATOM 696 C C . TYR A 1 90 ? 10.363 -3.798 -3.171 1.00 97.75 90 TYR A C 1
ATOM 698 O O . TYR A 1 90 ? 9.565 -4.376 -2.437 1.00 97.75 90 TYR A O 1
ATOM 706 N N . GLN A 1 91 ? 11.044 -2.724 -2.762 1.00 98.50 91 GLN A N 1
ATOM 707 C CA . GLN A 1 91 ? 10.932 -2.171 -1.412 1.00 98.50 91 GLN A CA 1
ATOM 708 C C . GLN A 1 91 ? 9.491 -1.769 -1.070 1.00 98.50 91 GLN A C 1
ATOM 710 O O . GLN A 1 91 ? 9.010 -2.077 0.019 1.00 98.50 91 GLN A O 1
ATOM 715 N N . LEU A 1 92 ? 8.794 -1.088 -1.982 1.00 98.56 92 LEU A N 1
ATOM 716 C CA . LEU A 1 92 ? 7.415 -0.646 -1.771 1.00 98.56 92 LEU A CA 1
ATOM 717 C C . LEU A 1 92 ? 6.455 -1.834 -1.648 1.00 98.56 92 LEU A C 1
ATOM 719 O O . LEU A 1 92 ? 5.598 -1.834 -0.766 1.00 98.56 92 LEU A O 1
ATOM 723 N N . LYS A 1 93 ? 6.635 -2.875 -2.469 1.00 98.00 93 LYS A N 1
ATOM 724 C CA . LYS A 1 93 ? 5.883 -4.134 -2.367 1.00 98.00 93 LYS A CA 1
ATOM 725 C C . LYS A 1 93 ? 6.060 -4.791 -0.995 1.00 98.00 93 LYS A C 1
ATOM 727 O O . LYS A 1 93 ? 5.071 -5.149 -0.358 1.00 98.00 93 LYS A O 1
ATOM 732 N N . GLU A 1 94 ? 7.299 -4.911 -0.521 1.00 98.38 94 GLU A N 1
ATOM 733 C CA . GLU A 1 94 ? 7.587 -5.457 0.813 1.00 98.38 94 GLU A CA 1
ATOM 734 C C . GLU A 1 94 ? 7.001 -4.575 1.922 1.00 98.38 94 GLU A C 1
ATOM 736 O O . GLU A 1 94 ? 6.409 -5.077 2.875 1.00 98.38 94 GLU A O 1
ATOM 741 N N . LYS A 1 95 ? 7.076 -3.247 1.778 1.00 98.50 95 LYS A N 1
ATOM 742 C CA . LYS A 1 95 ? 6.465 -2.319 2.735 1.00 98.50 95 LYS A CA 1
ATOM 743 C C . LYS A 1 95 ? 4.945 -2.496 2.807 1.00 98.50 95 LYS A C 1
ATOM 745 O O . LYS A 1 95 ? 4.404 -2.523 3.909 1.00 98.50 95 LYS A O 1
ATOM 750 N N . ILE A 1 96 ? 4.255 -2.682 1.676 1.00 98.44 96 ILE A N 1
ATOM 751 C CA . ILE A 1 96 ? 2.817 -3.012 1.661 1.00 98.44 96 ILE A CA 1
ATOM 752 C C . ILE A 1 96 ? 2.562 -4.296 2.460 1.00 98.44 96 ILE A C 1
ATOM 754 O O . ILE A 1 96 ? 1.674 -4.314 3.311 1.00 98.44 96 ILE A O 1
ATOM 758 N N . ALA A 1 97 ? 3.360 -5.345 2.244 1.00 97.38 97 ALA A N 1
ATOM 759 C CA . ALA A 1 97 ? 3.224 -6.610 2.966 1.00 97.38 97 ALA A CA 1
ATOM 760 C C . ALA A 1 97 ? 3.465 -6.481 4.483 1.00 97.38 97 ALA A C 1
ATOM 762 O O . ALA A 1 97 ? 2.847 -7.202 5.262 1.00 97.38 97 ALA A O 1
ATOM 763 N N . LEU A 1 98 ? 4.315 -5.545 4.912 1.00 97.56 98 LEU A N 1
ATOM 764 C CA . LEU A 1 98 ? 4.567 -5.263 6.330 1.00 97.56 98 LEU A CA 1
ATOM 765 C C . LEU A 1 98 ? 3.499 -4.368 6.974 1.00 97.56 98 LEU A C 1
ATOM 767 O O . LEU A 1 98 ? 3.277 -4.453 8.181 1.00 97.56 98 LEU A O 1
ATOM 771 N N . LEU A 1 99 ? 2.838 -3.509 6.193 1.00 95.69 99 LEU A N 1
ATOM 772 C CA . LEU A 1 99 ? 1.772 -2.636 6.687 1.00 95.69 99 LEU A CA 1
ATOM 773 C C . LEU A 1 99 ? 0.462 -3.390 6.924 1.00 95.69 99 LEU A C 1
ATOM 775 O O . LEU A 1 99 ? -0.330 -2.999 7.777 1.00 95.69 99 LEU A O 1
ATOM 779 N N . ILE A 1 100 ? 0.191 -4.450 6.172 1.00 93.19 100 ILE A N 1
ATOM 780 C CA . ILE A 1 100 ? -1.095 -5.145 6.220 1.00 93.19 100 ILE A CA 1
ATOM 781 C C . ILE A 1 100 ? -1.159 -6.208 7.332 1.00 93.19 100 ILE A C 1
ATOM 783 O O . ILE A 1 100 ? -0.191 -6.894 7.639 1.00 93.19 100 ILE A O 1
ATOM 787 N N . ASN A 1 101 ? -2.344 -6.396 7.919 1.00 92.38 101 ASN A N 1
ATOM 788 C CA . ASN A 1 101 ? -2.639 -7.519 8.807 1.00 92.38 101 ASN A CA 1
ATOM 789 C C . ASN A 1 101 ? -2.695 -8.866 8.044 1.00 92.38 101 ASN A C 1
ATOM 791 O O . ASN A 1 101 ? -3.609 -9.068 7.244 1.00 92.38 101 ASN A O 1
ATOM 795 N N . PRO A 1 102 ? -1.810 -9.841 8.330 1.00 92.25 102 PRO A N 1
ATOM 796 C CA . PRO A 1 102 ? -1.774 -11.119 7.616 1.00 92.25 102 PRO A CA 1
ATOM 797 C C . PRO A 1 102 ? -2.943 -12.053 7.956 1.00 92.25 102 PRO A C 1
ATOM 799 O O . PRO A 1 102 ? -3.047 -13.123 7.367 1.00 92.25 102 PRO A O 1
ATOM 802 N N . LYS A 1 103 ? -3.805 -11.707 8.919 1.00 94.62 103 LYS A N 1
ATOM 803 C CA . LYS A 1 103 ? -4.971 -12.522 9.304 1.00 94.62 103 LYS A CA 1
ATOM 804 C C . LYS A 1 103 ? -6.239 -12.175 8.526 1.00 94.62 103 LYS A C 1
ATOM 806 O O . LYS A 1 103 ? -7.238 -12.874 8.664 1.00 94.62 103 LYS A O 1
ATOM 811 N N . GLU A 1 104 ? -6.216 -11.097 7.752 1.00 93.88 104 GLU A N 1
ATOM 812 C CA . GLU A 1 104 ? -7.381 -10.593 7.032 1.00 93.88 104 GLU A CA 1
ATOM 813 C C . GLU A 1 104 ? -7.288 -10.956 5.548 1.00 93.88 104 GLU A C 1
ATOM 815 O O . GLU A 1 104 ? -6.260 -10.761 4.902 1.00 93.88 104 GLU A O 1
ATOM 820 N N . THR A 1 105 ? -8.361 -11.524 4.997 1.00 95.62 105 THR A N 1
ATOM 821 C CA . THR A 1 105 ? -8.358 -12.076 3.633 1.00 95.62 105 THR A CA 1
ATOM 822 C C . THR A 1 105 ? -8.186 -11.001 2.560 1.00 95.62 105 THR A C 1
ATOM 824 O O . THR A 1 105 ? -7.478 -11.212 1.581 1.00 95.62 105 THR A O 1
ATOM 827 N N . ASP A 1 106 ? -8.794 -9.830 2.736 1.00 93.88 106 ASP A N 1
ATOM 828 C CA . ASP A 1 106 ? -8.657 -8.707 1.804 1.00 93.88 106 ASP A CA 1
ATOM 829 C C . ASP A 1 106 ? -7.247 -8.105 1.818 1.00 93.88 106 ASP A C 1
ATOM 831 O O . ASP A 1 106 ? -6.735 -7.694 0.776 1.00 93.88 106 ASP A O 1
ATOM 835 N N . HIS A 1 107 ? -6.590 -8.127 2.975 1.00 95.88 107 HIS A N 1
ATOM 836 C CA . HIS A 1 107 ? -5.193 -7.741 3.133 1.00 95.88 107 HIS A CA 1
ATOM 837 C C . HIS A 1 107 ? -4.240 -8.722 2.440 1.00 95.88 107 HIS A C 1
ATOM 839 O O . HIS A 1 107 ? -3.345 -8.298 1.709 1.00 95.88 107 HIS A O 1
ATOM 845 N N . GLN A 1 108 ? -4.453 -10.028 2.621 1.00 96.88 108 GLN A N 1
ATOM 846 C CA . GLN A 1 108 ? -3.696 -11.061 1.907 1.00 96.88 108 GLN A CA 1
ATOM 847 C C . GLN A 1 108 ? -3.849 -10.916 0.387 1.00 96.88 108 GLN A C 1
ATOM 849 O O . GLN A 1 108 ? -2.868 -11.025 -0.349 1.00 96.88 108 GLN A O 1
ATOM 854 N N . GLU A 1 109 ? -5.061 -10.613 -0.083 1.00 97.69 109 GLU A N 1
ATOM 855 C CA . GLU A 1 109 ? -5.318 -10.401 -1.505 1.00 97.69 109 GLU A CA 1
ATOM 856 C C . GLU A 1 109 ? -4.593 -9.161 -2.045 1.00 97.69 109 GLU A C 1
ATOM 858 O O . GLU A 1 109 ? -4.019 -9.219 -3.132 1.00 97.69 109 GLU A O 1
ATOM 863 N N . LEU A 1 110 ? -4.521 -8.066 -1.279 1.00 98.00 110 LEU A N 1
ATOM 864 C CA . LEU A 1 110 ? -3.726 -6.896 -1.668 1.00 98.00 110 LEU A CA 1
A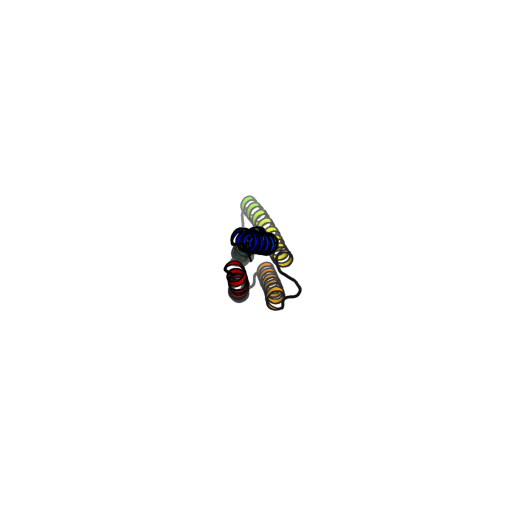TOM 865 C C . LEU A 1 110 ? -2.241 -7.251 -1.860 1.00 98.00 110 LEU A C 1
ATOM 867 O O . LEU A 1 110 ? -1.637 -6.824 -2.845 1.00 98.00 110 LEU A O 1
ATOM 871 N N . VAL A 1 111 ? -1.661 -8.064 -0.970 1.00 97.94 111 VAL A N 1
ATOM 872 C CA . VAL A 1 111 ? -0.269 -8.533 -1.107 1.00 97.94 111 VAL A CA 1
ATOM 873 C C . VAL A 1 111 ? -0.099 -9.397 -2.351 1.00 97.94 111 VAL A C 1
ATOM 875 O O . VAL A 1 111 ? 0.834 -9.184 -3.125 1.00 97.94 111 VAL A O 1
ATOM 878 N N . ARG A 1 112 ? -1.022 -10.333 -2.589 1.00 97.94 112 ARG A N 1
ATOM 879 C CA . ARG A 1 112 ? -1.000 -11.192 -3.779 1.00 97.94 112 ARG A CA 1
ATOM 880 C C . ARG A 1 112 ? -1.067 -10.370 -5.071 1.00 97.94 112 ARG A C 1
ATOM 882 O O . ARG A 1 112 ? -0.353 -10.658 -6.031 1.00 97.94 112 ARG A O 1
ATOM 889 N N . LEU A 1 113 ? -1.912 -9.340 -5.102 1.00 98.12 113 LEU A N 1
ATOM 890 C CA . LEU A 1 113 ? -2.038 -8.432 -6.242 1.00 98.12 113 LEU A CA 1
ATOM 891 C C . LEU A 1 113 ? -0.773 -7.589 -6.450 1.00 98.12 113 LEU A C 1
ATOM 893 O O . LEU A 1 113 ? -0.342 -7.431 -7.592 1.00 98.12 113 LEU A O 1
ATOM 897 N N . ALA A 1 114 ? -0.153 -7.097 -5.374 1.00 98.06 114 ALA A N 1
ATOM 898 C CA . ALA A 1 114 ? 1.121 -6.381 -5.442 1.00 98.06 114 ALA A CA 1
ATOM 899 C C . ALA A 1 114 ? 2.250 -7.275 -5.986 1.00 98.06 114 ALA A C 1
ATOM 901 O O . ALA A 1 114 ? 2.995 -6.849 -6.867 1.00 98.06 114 ALA A O 1
ATOM 902 N N . GLU A 1 115 ? 2.326 -8.534 -5.546 1.00 97.62 115 GLU A N 1
ATOM 903 C CA . GLU A 1 115 ? 3.271 -9.527 -6.077 1.00 97.62 115 GLU A CA 1
ATOM 904 C C . GLU A 1 115 ? 3.053 -9.790 -7.571 1.00 97.62 115 GLU A C 1
ATOM 906 O O . GLU A 1 115 ? 3.998 -9.795 -8.363 1.00 97.62 115 GLU A O 1
ATOM 911 N N . SER A 1 116 ? 1.791 -9.943 -7.978 1.00 96.69 116 SER A N 1
ATOM 912 C CA . SER A 1 116 ? 1.427 -10.140 -9.381 1.00 96.69 116 SER A CA 1
ATOM 913 C C . SER A 1 116 ? 1.807 -8.934 -10.243 1.00 96.69 116 SER A C 1
ATOM 915 O O . SER A 1 116 ? 2.322 -9.118 -11.344 1.00 96.69 116 SER A O 1
ATOM 917 N N . ALA A 1 117 ? 1.566 -7.709 -9.762 1.00 97.00 117 ALA A N 1
ATOM 918 C CA . ALA A 1 117 ? 1.933 -6.484 -10.470 1.00 97.00 117 ALA A CA 1
ATOM 919 C C . ALA A 1 117 ? 3.454 -6.326 -10.577 1.00 97.00 117 ALA A C 1
ATOM 921 O O . ALA A 1 117 ? 3.960 -5.977 -11.640 1.00 97.00 117 ALA A O 1
ATOM 922 N N . TYR A 1 118 ? 4.187 -6.626 -9.503 1.00 96.81 118 TYR A N 1
ATOM 923 C CA . TYR A 1 118 ? 5.645 -6.593 -9.508 1.00 96.81 118 TYR A CA 1
ATOM 924 C C . TYR A 1 118 ? 6.223 -7.607 -10.499 1.00 96.81 118 TYR A C 1
ATOM 926 O O . TYR A 1 118 ? 7.028 -7.242 -11.350 1.00 96.81 118 TYR A O 1
ATOM 934 N N . THR A 1 119 ? 5.753 -8.855 -10.460 1.00 95.50 119 THR A N 1
ATOM 935 C CA . THR A 1 119 ? 6.170 -9.895 -11.412 1.00 95.50 119 THR A CA 1
ATOM 936 C C . THR A 1 119 ? 5.882 -9.475 -12.855 1.00 95.50 119 THR A C 1
ATOM 938 O O . THR A 1 119 ? 6.749 -9.595 -13.722 1.00 95.50 119 THR A O 1
ATOM 941 N N . ALA A 1 120 ? 4.691 -8.926 -13.116 1.00 93.81 120 ALA A N 1
ATOM 942 C CA . ALA A 1 120 ? 4.320 -8.431 -14.438 1.00 93.81 120 ALA A CA 1
ATOM 943 C C . ALA A 1 120 ? 5.239 -7.292 -14.909 1.00 93.81 120 ALA A C 1
ATOM 945 O O . ALA A 1 120 ? 5.704 -7.320 -16.050 1.00 93.81 120 ALA A O 1
ATOM 946 N N . TYR A 1 121 ? 5.550 -6.345 -14.020 1.00 94.25 121 TYR A N 1
ATOM 947 C CA . TYR A 1 121 ? 6.488 -5.251 -14.267 1.00 94.25 121 TYR A CA 1
ATOM 948 C C . TYR A 1 121 ? 7.894 -5.767 -14.600 1.00 94.25 121 TYR A C 1
ATOM 950 O O . TYR A 1 121 ? 8.463 -5.372 -15.618 1.00 94.25 121 TYR A O 1
ATOM 958 N N . VAL A 1 122 ? 8.438 -6.689 -13.797 1.00 92.62 122 VAL A N 1
ATOM 959 C CA . VAL A 1 122 ? 9.777 -7.271 -14.003 1.00 92.62 122 VAL A CA 1
ATOM 960 C C . VAL A 1 122 ? 9.876 -7.994 -15.344 1.00 92.62 122 VAL A C 1
ATOM 962 O O . VAL A 1 122 ? 10.884 -7.848 -16.040 1.00 92.62 122 VAL A O 1
ATOM 965 N N . ASN A 1 123 ? 8.814 -8.707 -15.722 1.00 91.94 123 ASN A N 1
ATOM 966 C CA . ASN A 1 123 ? 8.708 -9.413 -16.996 1.00 91.94 123 ASN A CA 1
ATOM 967 C C . ASN A 1 123 ? 8.393 -8.487 -18.186 1.00 91.94 123 ASN A C 1
ATOM 969 O O . ASN A 1 123 ? 8.339 -8.964 -19.315 1.00 91.94 123 ASN A O 1
ATOM 973 N N . GLY A 1 124 ? 8.174 -7.186 -17.954 1.00 90.12 124 GLY A N 1
ATOM 974 C CA . GLY A 1 124 ? 7.830 -6.210 -18.993 1.00 90.12 124 GLY A CA 1
ATOM 975 C C . GLY A 1 124 ? 6.442 -6.405 -19.612 1.00 90.12 124 GLY A C 1
ATOM 976 O O . GLY A 1 124 ? 6.190 -5.961 -20.726 1.00 90.12 124 GLY A O 1
ATOM 977 N N . THR A 1 125 ? 5.538 -7.067 -18.894 1.00 90.25 125 THR A N 1
ATOM 978 C CA . THR A 1 125 ? 4.155 -7.322 -19.326 1.00 90.25 125 THR A CA 1
ATOM 979 C C . THR A 1 125 ? 3.189 -6.249 -18.819 1.00 90.25 125 THR A C 1
ATOM 981 O O . THR A 1 125 ? 3.533 -5.454 -17.944 1.00 90.25 125 THR A O 1
ATOM 984 N N . ASP A 1 126 ? 1.973 -6.216 -19.370 1.00 89.50 126 ASP A N 1
ATOM 985 C CA . ASP A 1 126 ? 0.945 -5.248 -18.979 1.00 89.50 126 ASP A CA 1
ATOM 986 C C . ASP A 1 126 ? 0.538 -5.403 -17.502 1.00 89.50 126 ASP A C 1
ATOM 988 O 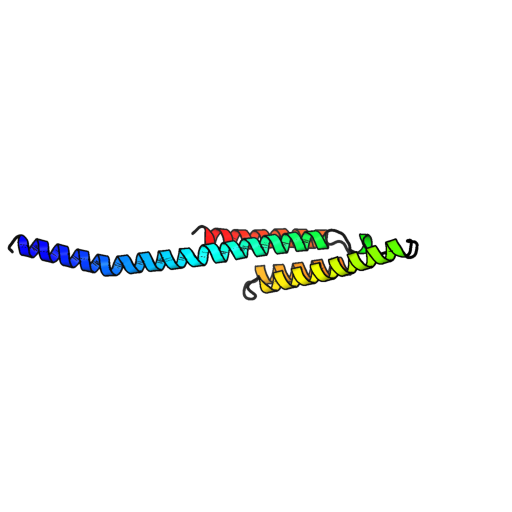O . ASP A 1 126 ? 0.077 -6.459 -17.062 1.00 89.50 126 ASP A O 1
ATOM 992 N N . THR A 1 127 ? 0.678 -4.321 -16.738 1.00 93.69 127 THR A N 1
ATOM 993 C CA . THR A 1 127 ? 0.329 -4.250 -15.313 1.00 93.69 127 THR A CA 1
ATOM 994 C C . THR A 1 127 ? -1.065 -3.664 -15.081 1.00 93.69 127 THR A C 1
ATOM 996 O O . THR A 1 127 ? -1.570 -3.719 -13.961 1.00 93.69 127 THR A O 1
ATOM 999 N N . THR A 1 128 ? -1.741 -3.151 -16.115 1.00 92.44 128 THR A N 1
ATOM 1000 C CA . THR A 1 128 ? -2.981 -2.360 -16.006 1.00 92.44 128 THR A CA 1
ATOM 1001 C C . THR A 1 128 ? -4.078 -3.064 -15.207 1.00 92.44 128 THR A C 1
ATOM 1003 O O . THR A 1 128 ? -4.707 -2.457 -14.333 1.00 92.44 128 THR A O 1
ATOM 1006 N N . ILE A 1 129 ? -4.299 -4.357 -15.466 1.00 93.38 129 ILE A N 1
ATOM 1007 C CA . ILE A 1 129 ? -5.316 -5.154 -14.764 1.00 93.38 129 ILE A CA 1
ATOM 1008 C C . ILE A 1 129 ? -4.966 -5.285 -13.277 1.00 93.38 129 ILE A C 1
ATOM 1010 O O . ILE A 1 129 ? -5.821 -5.046 -12.420 1.00 93.38 129 ILE A O 1
ATOM 1014 N N . ALA A 1 130 ? -3.709 -5.609 -12.967 1.00 94.56 130 ALA A N 1
ATOM 1015 C CA . ALA A 1 130 ? -3.243 -5.757 -11.593 1.00 94.56 130 ALA A CA 1
ATOM 1016 C C . ALA A 1 130 ? -3.321 -4.423 -10.834 1.00 94.56 130 ALA A C 1
ATOM 1018 O O . ALA A 1 130 ? -3.839 -4.381 -9.722 1.00 94.56 130 ALA A O 1
ATOM 1019 N N . LEU A 1 131 ? -2.918 -3.310 -11.454 1.00 96.25 131 LEU A N 1
ATOM 1020 C CA . LEU A 1 131 ? -2.987 -1.976 -10.846 1.00 96.25 131 LEU A CA 1
ATOM 1021 C C . LEU A 1 131 ? -4.419 -1.523 -10.562 1.00 96.25 131 LEU A C 1
ATOM 1023 O O . LEU A 1 131 ? -4.690 -0.909 -9.525 1.00 96.25 131 LEU A O 1
ATOM 1027 N N . LYS A 1 132 ? -5.358 -1.842 -11.460 1.00 97.12 132 LYS A N 1
ATOM 1028 C CA . LYS A 1 132 ? -6.782 -1.581 -11.232 1.00 97.12 132 LYS A CA 1
ATOM 1029 C C . LYS A 1 132 ? -7.303 -2.381 -10.038 1.00 97.12 132 LYS A C 1
ATOM 1031 O O . LYS A 1 132 ? -7.987 -1.808 -9.191 1.00 97.12 132 LYS A O 1
ATOM 1036 N N . ALA A 1 133 ? -6.957 -3.665 -9.955 1.00 97.50 133 ALA A N 1
ATOM 1037 C CA . ALA A 1 133 ? -7.357 -4.527 -8.848 1.00 97.50 133 ALA A CA 1
ATOM 1038 C C . ALA A 1 133 ? -6.755 -4.060 -7.510 1.00 97.50 133 ALA A C 1
ATOM 1040 O O . ALA A 1 133 ? -7.493 -3.928 -6.536 1.00 97.50 133 ALA A O 1
ATOM 1041 N N . ILE A 1 134 ? -5.460 -3.710 -7.478 1.00 98.19 134 ILE A N 1
ATOM 1042 C CA . ILE A 1 134 ? -4.790 -3.122 -6.304 1.00 98.19 134 ILE A CA 1
ATOM 1043 C C . ILE A 1 134 ? -5.575 -1.909 -5.812 1.00 98.19 134 ILE A C 1
ATOM 1045 O O . ILE A 1 134 ? -5.986 -1.870 -4.657 1.00 98.19 134 ILE A O 1
ATOM 1049 N N . ARG A 1 135 ? -5.867 -0.952 -6.702 1.00 98.12 135 ARG A N 1
ATOM 1050 C CA . ARG A 1 135 ? -6.620 0.258 -6.345 1.00 98.12 135 ARG A CA 1
ATOM 1051 C C . ARG A 1 135 ? -7.972 -0.075 -5.715 1.00 98.12 135 ARG A C 1
ATOM 1053 O O . ARG A 1 135 ? -8.321 0.513 -4.694 1.00 98.12 135 ARG A O 1
ATOM 1060 N N . GLN A 1 136 ? -8.727 -0.990 -6.320 1.00 97.56 136 GLN A N 1
ATOM 1061 C CA . GLN A 1 136 ? -10.052 -1.379 -5.835 1.00 97.56 136 GLN A CA 1
ATOM 1062 C C . GLN A 1 136 ? -9.979 -2.025 -4.446 1.00 97.56 136 GLN A C 1
ATOM 1064 O O . GLN A 1 136 ? -10.715 -1.619 -3.548 1.00 97.56 136 GLN A O 1
ATOM 1069 N N . HIS A 1 137 ? -9.056 -2.966 -4.236 1.00 97.00 137 HIS A N 1
ATOM 1070 C CA . HIS A 1 137 ? -8.873 -3.624 -2.940 1.00 97.00 137 HIS A CA 1
ATOM 1071 C C . HIS A 1 137 ? -8.383 -2.656 -1.862 1.00 97.00 137 HIS A C 1
ATOM 1073 O O . HIS A 1 137 ? -8.938 -2.622 -0.762 1.00 97.00 137 HIS A O 1
ATOM 1079 N N . THR A 1 138 ? -7.410 -1.801 -2.182 1.00 98.00 138 THR A N 1
ATOM 1080 C CA . THR A 1 138 ? -6.935 -0.771 -1.256 1.00 98.00 138 THR A CA 1
ATOM 1081 C C . THR A 1 138 ? -8.063 0.184 -0.867 1.00 98.00 138 THR A C 1
ATOM 1083 O O . THR A 1 138 ? -8.194 0.508 0.307 1.00 98.00 138 THR A O 1
ATOM 1086 N N . GLN A 1 139 ? -8.933 0.602 -1.792 1.00 97.75 139 GLN A N 1
ATOM 1087 C CA . GLN A 1 139 ? -10.079 1.460 -1.459 1.00 97.75 139 GLN A CA 1
ATOM 1088 C C . GLN A 1 139 ? -11.045 0.803 -0.466 1.00 97.75 139 GLN A C 1
ATOM 1090 O O . GLN A 1 139 ? -11.516 1.482 0.447 1.00 97.75 139 GLN A O 1
ATOM 1095 N N . VAL A 1 140 ? -11.317 -0.497 -0.615 1.00 96.75 140 VAL A N 1
ATOM 1096 C CA . VAL A 1 140 ? -12.172 -1.253 0.315 1.00 96.75 140 VAL A CA 1
ATOM 1097 C C . VAL A 1 140 ? -11.554 -1.289 1.712 1.00 96.75 140 VAL A C 1
ATOM 1099 O O . VAL A 1 140 ? -12.227 -0.922 2.678 1.00 96.75 140 VAL A O 1
ATOM 1102 N N . ILE A 1 141 ? -10.267 -1.641 1.805 1.00 96.62 141 ILE A N 1
ATOM 1103 C CA . ILE A 1 141 ? -9.517 -1.658 3.069 1.00 96.62 141 ILE A CA 1
ATOM 1104 C C . ILE A 1 141 ? -9.549 -0.267 3.711 1.00 96.62 141 ILE A C 1
ATOM 1106 O O . ILE A 1 141 ? -10.049 -0.100 4.820 1.00 96.62 141 ILE A O 1
ATOM 1110 N N . LEU A 1 142 ? -9.107 0.769 2.991 1.00 96.38 142 LEU A N 1
ATOM 1111 C CA . LEU A 1 142 ? -9.036 2.130 3.527 1.00 96.38 142 LEU A CA 1
ATOM 1112 C C . LEU A 1 142 ? -10.410 2.653 3.964 1.00 96.38 142 LEU A C 1
ATOM 1114 O O . LEU A 1 142 ? -10.495 3.361 4.964 1.00 96.38 142 LEU A O 1
ATOM 1118 N N . LYS A 1 143 ? -11.488 2.314 3.246 1.00 95.81 143 LYS A N 1
ATOM 1119 C CA . LYS A 1 143 ? -12.846 2.734 3.606 1.00 95.81 143 LYS A CA 1
ATOM 1120 C C . LYS A 1 143 ? -13.315 2.077 4.904 1.00 95.81 143 LYS A C 1
ATOM 1122 O O . LYS A 1 143 ? -13.829 2.777 5.776 1.00 95.81 143 LYS A O 1
ATOM 1127 N N . ARG A 1 144 ? -13.106 0.766 5.049 1.00 94.88 144 ARG A N 1
ATOM 1128 C CA . ARG A 1 144 ? -13.431 0.029 6.278 1.00 94.88 144 ARG A CA 1
ATOM 1129 C C . ARG A 1 144 ? -12.694 0.622 7.475 1.00 94.88 144 ARG A C 1
ATOM 1131 O O . ARG A 1 144 ? -13.300 0.884 8.509 1.00 94.88 144 ARG A O 1
ATOM 1138 N N . GLU A 1 145 ? -11.405 0.883 7.307 1.00 93.12 145 GLU A N 1
ATOM 1139 C CA . GLU A 1 145 ? -10.539 1.401 8.365 1.00 93.12 145 GLU A CA 1
ATOM 1140 C C . GLU A 1 145 ? -10.864 2.856 8.720 1.00 93.12 145 GLU A C 1
ATOM 1142 O O . GLU A 1 145 ? -10.897 3.222 9.895 1.00 93.12 145 GLU A O 1
ATOM 1147 N N . TRP A 1 146 ? -11.214 3.672 7.726 1.00 92.69 146 TRP A N 1
ATOM 1148 C CA . TRP A 1 146 ? -11.721 5.028 7.934 1.00 92.69 146 TRP A CA 1
ATOM 1149 C C . TRP A 1 146 ? -13.013 5.049 8.760 1.00 92.69 146 TRP A C 1
ATOM 1151 O O . TRP A 1 146 ? -13.164 5.868 9.667 1.00 92.69 146 TRP A O 1
ATOM 1161 N N . ASP A 1 147 ? -13.940 4.128 8.488 1.00 92.56 147 ASP A N 1
ATOM 1162 C CA . ASP A 1 147 ? -15.195 4.029 9.239 1.00 92.56 147 ASP A CA 1
ATOM 1163 C C . ASP A 1 147 ? -14.981 3.571 10.690 1.00 92.56 147 ASP A C 1
ATOM 1165 O O . ASP A 1 147 ? -15.834 3.831 11.540 1.00 92.56 147 ASP A O 1
ATOM 1169 N N . VAL A 1 148 ? -13.845 2.932 10.997 1.00 87.50 148 VAL A N 1
ATOM 1170 C CA . VAL A 1 148 ? -13.411 2.651 12.373 1.00 87.50 148 VAL A CA 1
ATOM 1171 C C . VAL A 1 148 ? -12.837 3.902 13.035 1.00 87.50 148 VAL A C 1
ATOM 1173 O O . VAL A 1 148 ? -13.182 4.167 14.178 1.00 87.50 148 VAL A O 1
ATOM 1176 N N . VAL A 1 149 ? -12.008 4.688 12.335 1.00 86.38 149 VAL A N 1
ATOM 1177 C CA . VAL A 1 149 ? -11.433 5.943 12.872 1.00 86.38 149 VAL A CA 1
ATOM 1178 C C . VAL A 1 149 ? -12.509 6.986 13.180 1.00 86.38 149 VAL A C 1
ATOM 1180 O O . VAL A 1 149 ? -12.368 7.754 14.126 1.00 86.38 149 VAL A O 1
ATOM 1183 N N . LYS A 1 150 ? -13.577 7.036 12.378 1.00 79.88 150 LYS A N 1
ATOM 1184 C CA . LYS A 1 150 ? -14.661 8.013 12.545 1.00 79.88 150 LYS A CA 1
ATOM 1185 C C . LYS A 1 150 ? -15.541 7.750 13.781 1.00 79.88 150 LYS A C 1
ATOM 1187 O O . LYS A 1 150 ? -16.235 8.669 14.214 1.00 79.88 150 LYS A O 1
ATOM 1192 N N . LYS A 1 151 ? -15.578 6.512 14.280 1.00 72.69 151 LYS A N 1
ATOM 1193 C CA . LYS A 1 151 ? -16.390 6.106 15.440 1.00 72.69 151 LYS A CA 1
ATOM 1194 C C . LYS A 1 151 ? -15.698 6.457 16.751 1.00 72.69 151 LYS A C 1
ATOM 1196 O O . LYS A 1 151 ? -16.424 6.901 17.664 1.00 72.69 151 LYS A O 1
#

Radius of gyration: 27.32 Å; Cα contacts (8 Å, |Δi|>4): 102; chains: 1; bounding box: 62×31×90 Å

Mean predicted aligned error: 7.74 Å

Secondary structure (DSSP, 8-state):
--HHHHHHHHHHHHHHHHHHHHHHHHHHHHHHHHHHHHHHHHHHHHHHHHHHHHHHHSS-GGGTSPPTTS-HHHHHHHHHHHHHHHHHHHHHHHHHHHHS-TT-HHHHHHHHHHHHHHHHHHTT---HHHHHHHHHHHHHHHHHHHHHHT-